Protein AF-A0A257ZLX9-F1 (afdb_monomer_lite)

Radius of gyration: 11.84 Å; chains: 1; bounding box: 29×26×31 Å

Structure (mmCIF, N/CA/C/O backbone):
data_AF-A0A257ZLX9-F1
#
_entry.id   AF-A0A257ZLX9-F1
#
loop_
_atom_site.gr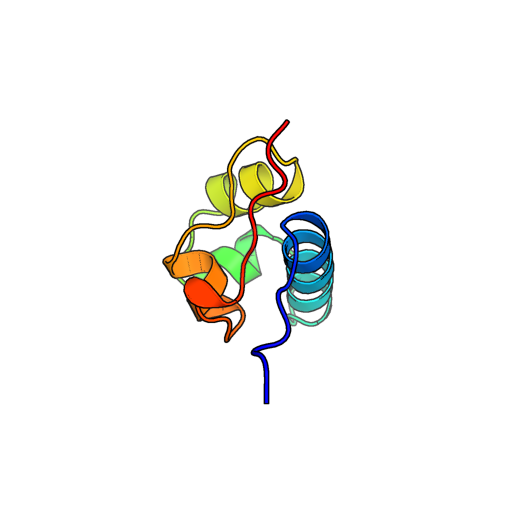oup_PDB
_atom_site.id
_atom_site.type_symbol
_atom_site.label_atom_id
_atom_site.label_alt_id
_atom_site.label_comp_id
_atom_site.label_asym_id
_atom_site.label_entity_id
_atom_site.label_seq_id
_atom_site.pdbx_PDB_ins_code
_atom_site.Cartn_x
_atom_site.Cartn_y
_atom_site.Cartn_z
_atom_site.occupancy
_atom_site.B_iso_or_equiv
_atom_site.auth_seq_id
_atom_site.auth_comp_id
_atom_site.auth_asym_id
_atom_site.auth_atom_id
_atom_site.pdbx_PDB_model_num
ATOM 1 N N . MET A 1 1 ? -3.683 -17.860 -21.932 1.00 36.12 1 MET A N 1
ATOM 2 C CA . MET A 1 1 ? -3.521 -16.405 -21.714 1.00 36.12 1 MET A CA 1
ATOM 3 C C . MET A 1 1 ? -2.442 -16.210 -20.660 1.00 36.12 1 MET A C 1
ATOM 5 O O . MET A 1 1 ? -2.657 -16.611 -19.525 1.00 36.12 1 MET A O 1
ATOM 9 N N . GLY A 1 2 ? -1.256 -15.722 -21.040 1.00 52.34 2 GLY A N 1
ATOM 10 C CA . GLY A 1 2 ? -0.148 -15.519 -20.099 1.00 52.34 2 GLY A CA 1
ATOM 11 C C . GLY A 1 2 ? -0.526 -14.483 -19.042 1.00 52.34 2 GLY A C 1
ATOM 12 O O . GLY A 1 2 ? -1.024 -13.412 -19.387 1.00 52.34 2 GLY A O 1
ATOM 13 N N . ALA A 1 3 ? -0.349 -14.813 -17.761 1.00 61.12 3 ALA A N 1
ATOM 14 C CA . ALA A 1 3 ? -0.611 -13.878 -16.674 1.00 61.12 3 ALA A CA 1
ATOM 15 C C . ALA A 1 3 ? 0.248 -12.622 -16.875 1.00 61.12 3 ALA A C 1
ATOM 17 O O . ALA A 1 3 ? 1.468 -12.714 -17.015 1.00 61.12 3 ALA A O 1
ATOM 18 N N . ARG A 1 4 ? -0.393 -11.449 -16.930 1.00 70.88 4 ARG A N 1
ATOM 19 C CA . ARG A 1 4 ? 0.310 -10.172 -17.067 1.00 70.88 4 ARG A CA 1
ATOM 20 C C . ARG A 1 4 ? 1.160 -9.950 -15.819 1.00 70.88 4 ARG A C 1
ATOM 22 O O . ARG A 1 4 ? 0.638 -9.693 -14.739 1.00 70.88 4 ARG A O 1
ATOM 29 N N . GLN A 1 5 ? 2.461 -10.087 -16.003 1.00 79.50 5 GLN A N 1
ATOM 30 C CA . GLN A 1 5 ? 3.473 -9.840 -14.996 1.00 79.50 5 GLN A CA 1
ATOM 31 C C . GLN A 1 5 ? 3.581 -8.329 -14.715 1.00 79.50 5 GLN A C 1
ATOM 33 O O . GLN A 1 5 ? 3.549 -7.514 -15.636 1.00 79.50 5 GLN A O 1
ATOM 38 N N . ILE A 1 6 ? 3.664 -7.953 -13.442 1.00 86.94 6 ILE A N 1
ATOM 39 C CA . ILE A 1 6 ? 3.814 -6.584 -12.938 1.00 86.94 6 ILE A CA 1
ATOM 40 C C . ILE A 1 6 ? 5.155 -6.458 -12.217 1.00 86.94 6 ILE A C 1
ATOM 42 O O . ILE A 1 6 ? 5.563 -7.347 -11.479 1.00 86.94 6 ILE A O 1
ATOM 46 N N . THR A 1 7 ? 5.869 -5.361 -12.439 1.00 90.62 7 THR A N 1
ATOM 47 C CA . THR A 1 7 ? 7.201 -5.149 -11.857 1.00 90.62 7 THR A CA 1
ATOM 48 C C . THR A 1 7 ? 7.113 -4.530 -10.462 1.00 90.62 7 THR A C 1
ATOM 50 O O . THR A 1 7 ? 6.078 -3.988 -10.064 1.00 90.62 7 THR A O 1
ATOM 53 N N . CYS A 1 8 ? 8.219 -4.539 -9.710 1.00 89.50 8 CYS A N 1
ATOM 54 C CA . CYS A 1 8 ? 8.311 -3.804 -8.442 1.00 89.50 8 CYS A CA 1
ATOM 55 C C . CYS A 1 8 ? 7.970 -2.311 -8.598 1.00 89.50 8 CYS A C 1
ATOM 57 O O . CYS A 1 8 ? 7.294 -1.751 -7.735 1.00 89.50 8 CYS A O 1
ATOM 59 N N . ALA A 1 9 ? 8.390 -1.676 -9.697 1.00 90.38 9 ALA A N 1
ATOM 60 C CA . ALA A 1 9 ? 8.075 -0.275 -9.979 1.00 90.38 9 ALA A CA 1
ATOM 61 C C . ALA A 1 9 ? 6.563 -0.051 -10.163 1.00 90.38 9 ALA A C 1
ATOM 63 O O . ALA A 1 9 ? 6.001 0.903 -9.621 1.00 90.38 9 ALA A O 1
ATOM 64 N N . GLU A 1 10 ? 5.883 -0.971 -10.849 1.00 91.69 10 GLU A N 1
ATOM 65 C CA . GLU A 1 10 ? 4.428 -0.938 -11.013 1.00 91.69 10 GLU A CA 1
ATOM 66 C C . GLU A 1 10 ? 3.704 -1.143 -9.672 1.00 91.69 10 GLU A C 1
ATOM 68 O O . GLU A 1 10 ? 2.75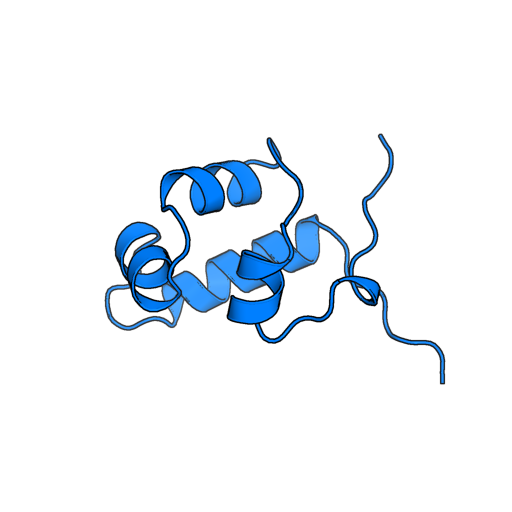0 -0.427 -9.358 1.00 91.69 10 GLU A O 1
ATOM 73 N N . VAL A 1 11 ? 4.190 -2.052 -8.819 1.00 92.81 11 VAL A N 1
ATOM 74 C CA . VAL A 1 11 ? 3.645 -2.221 -7.460 1.00 92.81 11 VAL A CA 1
ATOM 75 C C . VAL A 1 11 ? 3.810 -0.940 -6.639 1.00 92.81 11 VAL A C 1
ATOM 77 O O . VAL A 1 11 ? 2.869 -0.518 -5.969 1.00 92.81 11 VAL A O 1
ATOM 80 N N . GLN A 1 12 ? 4.966 -0.276 -6.714 1.00 94.56 12 GLN A N 1
ATOM 81 C CA . GLN A 1 12 ? 5.191 1.006 -6.039 1.00 94.56 12 GLN A CA 1
ATOM 82 C C . GLN A 1 12 ? 4.254 2.103 -6.553 1.00 94.56 12 GLN A C 1
ATOM 84 O O . GLN A 1 12 ? 3.760 2.905 -5.757 1.00 94.56 12 GLN A O 1
ATOM 89 N N . HIS A 1 13 ? 4.007 2.151 -7.864 1.00 95.19 13 HIS A N 1
ATOM 90 C CA . HIS A 1 13 ? 3.074 3.102 -8.462 1.00 95.19 13 HIS A CA 1
ATOM 91 C C . HIS A 1 13 ? 1.648 2.877 -7.940 1.00 95.19 13 HIS A C 1
ATOM 93 O O . HIS A 1 13 ? 1.027 3.804 -7.414 1.00 95.19 13 HIS A O 1
ATOM 99 N N . ARG A 1 14 ? 1.170 1.628 -7.981 1.00 95.12 14 ARG A N 1
ATOM 100 C CA . ARG A 1 14 ? -0.153 1.244 -7.463 1.00 95.12 14 ARG A CA 1
ATOM 101 C C . ARG A 1 14 ? -0.294 1.506 -5.973 1.00 95.12 14 ARG A C 1
ATOM 103 O O . ARG A 1 14 ? -1.325 2.008 -5.545 1.00 95.12 14 ARG A O 1
ATOM 110 N N . LEU A 1 15 ? 0.749 1.233 -5.196 1.00 95.62 15 LEU A N 1
ATOM 111 C CA . LEU A 1 15 ? 0.779 1.519 -3.766 1.00 95.62 15 LEU A CA 1
ATOM 112 C C . LEU A 1 15 ? 0.623 3.018 -3.491 1.00 95.62 15 LEU A C 1
ATOM 114 O O . LEU A 1 15 ? -0.209 3.409 -2.677 1.00 95.62 15 LEU A O 1
ATOM 118 N N . LYS A 1 16 ? 1.366 3.875 -4.204 1.00 96.25 16 LYS A N 1
ATOM 119 C CA . LYS A 1 16 ? 1.231 5.338 -4.086 1.00 96.25 16 LYS A CA 1
ATOM 120 C C . LYS A 1 16 ? -0.173 5.812 -4.472 1.00 96.25 16 LYS A C 1
ATOM 122 O O . LYS A 1 16 ? -0.703 6.699 -3.809 1.00 96.25 16 LYS A O 1
ATOM 127 N N . ALA A 1 17 ? -0.770 5.233 -5.514 1.00 96.44 17 ALA A N 1
ATOM 128 C CA . ALA A 1 17 ? -2.134 5.552 -5.927 1.00 96.44 17 ALA A CA 1
ATOM 129 C C . ALA A 1 17 ? -3.168 5.119 -4.873 1.00 96.44 17 ALA A C 1
ATOM 131 O O . ALA A 1 17 ? -4.010 5.925 -4.489 1.00 96.44 17 ALA A O 1
ATOM 132 N N . ALA A 1 18 ? -3.053 3.898 -4.342 1.00 95.69 18 ALA A N 1
ATOM 133 C CA . ALA A 1 18 ? -3.912 3.380 -3.278 1.00 95.69 18 ALA A CA 1
ATOM 134 C C . ALA A 1 18 ? -3.847 4.246 -2.012 1.00 95.69 18 ALA A C 1
ATOM 136 O O . ALA A 1 18 ? -4.883 4.589 -1.452 1.00 95.69 18 ALA A O 1
ATOM 137 N N . ILE A 1 19 ? -2.648 4.676 -1.607 1.00 96.62 19 ILE A N 1
ATOM 138 C CA . ILE A 1 19 ? -2.469 5.590 -0.470 1.00 96.62 19 ILE A CA 1
ATOM 139 C C . ILE A 1 19 ? -3.166 6.932 -0.715 1.00 96.62 19 ILE A C 1
ATOM 141 O O . ILE A 1 19 ? -3.810 7.442 0.193 1.00 96.62 19 ILE A O 1
ATOM 145 N N . ARG A 1 20 ? -3.051 7.504 -1.922 1.00 95.69 20 ARG A N 1
ATOM 146 C CA . ARG A 1 20 ? -3.701 8.781 -2.274 1.00 95.69 20 ARG A CA 1
ATOM 147 C C . ARG A 1 20 ? -5.224 8.672 -2.335 1.00 95.69 20 ARG A C 1
ATOM 149 O O . ARG A 1 20 ? -5.900 9.631 -1.997 1.00 95.69 20 ARG A O 1
ATOM 156 N N . ALA A 1 21 ? -5.740 7.534 -2.796 1.00 94.69 21 ALA A N 1
ATOM 157 C CA . ALA A 1 21 ? -7.174 7.264 -2.880 1.00 94.69 21 ALA A CA 1
ATOM 158 C C . ALA A 1 21 ? -7.792 6.898 -1.520 1.00 94.69 21 ALA A C 1
ATOM 160 O O . ALA A 1 21 ? -9.004 6.989 -1.343 1.00 94.69 21 ALA A O 1
ATOM 161 N N . TYR A 1 22 ? -6.971 6.473 -0.558 1.00 93.69 22 TYR A N 1
ATOM 162 C CA . TYR A 1 22 ? -7.406 6.221 0.808 1.00 93.69 22 TYR A CA 1
ATOM 163 C C . TYR A 1 22 ? -7.779 7.543 1.482 1.00 93.69 22 TYR A C 1
ATOM 165 O O . TYR A 1 22 ? -7.025 8.501 1.371 1.00 93.69 22 TYR A O 1
ATOM 173 N N . GLY A 1 23 ? -8.910 7.609 2.192 1.00 90.06 23 GLY A N 1
ATOM 174 C CA . GLY A 1 23 ? -9.482 8.876 2.683 1.00 90.06 23 GLY A CA 1
ATOM 175 C C . GLY A 1 23 ? -8.482 9.816 3.383 1.00 90.06 23 GLY A C 1
ATOM 176 O O . GLY A 1 23 ? -8.364 10.968 2.978 1.00 90.06 23 GLY A O 1
ATOM 177 N N . PRO A 1 24 ? -7.702 9.337 4.376 1.00 92.19 24 PRO A N 1
ATOM 178 C CA . PRO A 1 24 ? -6.648 10.129 5.018 1.00 92.19 24 PRO A CA 1
ATOM 179 C C . PRO A 1 24 ? -5.455 10.501 4.121 1.00 92.19 24 PRO A C 1
ATOM 181 O O . PRO A 1 24 ? -4.661 11.355 4.500 1.00 92.19 24 PRO A O 1
ATOM 184 N N . GLY A 1 25 ? -5.253 9.826 2.989 1.00 91.56 25 GLY A N 1
ATOM 185 C CA . GLY A 1 25 ? -4.199 10.136 2.018 1.00 91.56 25 GLY A CA 1
ATOM 186 C C . GLY A 1 25 ? -2.769 9.810 2.465 1.00 91.56 25 GLY A C 1
ATOM 187 O O . GLY A 1 25 ? -1.812 10.191 1.788 1.00 91.56 25 GLY A O 1
ATOM 188 N N . THR A 1 26 ? -2.581 9.142 3.611 1.00 96.25 26 THR A N 1
ATOM 189 C CA . THR A 1 26 ? -1.256 8.913 4.213 1.00 96.25 26 THR A CA 1
ATOM 190 C C . THR A 1 26 ? -0.836 7.447 4.216 1.00 96.25 26 THR A C 1
ATOM 192 O O . THR A 1 26 ? -1.650 6.533 4.353 1.00 96.25 26 THR A O 1
ATOM 195 N N . GLN A 1 27 ? 0.481 7.221 4.126 1.00 96.50 27 GLN A N 1
ATOM 196 C CA . GLN A 1 27 ? 1.075 5.881 4.205 1.00 96.50 27 GLN A CA 1
ATOM 197 C C . GLN A 1 27 ? 0.706 5.178 5.512 1.00 96.50 27 GLN A C 1
ATOM 199 O O . GLN A 1 27 ? 0.371 4.001 5.490 1.00 96.50 27 GLN A O 1
ATOM 204 N N . ALA A 1 28 ? 0.768 5.894 6.640 1.00 96.50 28 ALA A N 1
ATOM 205 C CA . ALA A 1 28 ? 0.504 5.325 7.956 1.00 96.50 28 ALA A CA 1
ATOM 206 C C . ALA A 1 28 ? -0.949 4.862 8.094 1.00 96.50 28 ALA A C 1
ATOM 208 O O . ALA A 1 28 ? -1.181 3.735 8.524 1.00 96.50 28 ALA A O 1
ATOM 209 N N . ALA A 1 29 ? -1.907 5.690 7.667 1.00 96.50 29 ALA A N 1
ATOM 210 C CA . ALA A 1 29 ? -3.320 5.350 7.758 1.00 96.50 29 ALA A CA 1
ATOM 211 C C . ALA A 1 29 ? -3.688 4.176 6.838 1.00 96.50 29 ALA A C 1
ATOM 213 O O . ALA A 1 29 ? -4.386 3.262 7.271 1.00 96.50 29 ALA A O 1
ATOM 214 N N . TRP A 1 30 ? -3.176 4.161 5.600 1.00 97.50 30 TRP A N 1
ATOM 215 C CA . TRP A 1 30 ? -3.370 3.025 4.693 1.00 97.50 30 TRP A CA 1
ATOM 216 C C . TRP A 1 30 ? -2.749 1.748 5.275 1.00 97.50 30 TRP A C 1
ATOM 218 O O . TRP A 1 30 ? -3.394 0.708 5.345 1.00 97.50 30 TRP A O 1
ATOM 228 N N . ALA A 1 31 ? -1.510 1.826 5.765 1.00 96.69 31 ALA A N 1
ATOM 229 C CA . ALA A 1 31 ? -0.809 0.672 6.314 1.00 96.69 31 ALA A CA 1
ATOM 230 C C . ALA A 1 31 ? -1.558 0.067 7.515 1.00 96.69 31 ALA A C 1
ATOM 232 O O . ALA A 1 31 ? -1.801 -1.138 7.534 1.00 96.69 31 ALA A O 1
ATOM 233 N N . GLN A 1 32 ? -2.000 0.901 8.464 1.00 96.06 32 GLN A N 1
ATOM 234 C CA . GLN A 1 32 ? -2.778 0.459 9.626 1.00 96.06 32 GLN A CA 1
ATOM 235 C C . GLN A 1 32 ? -4.091 -0.221 9.227 1.00 96.06 32 GLN A C 1
ATOM 237 O O . GLN A 1 32 ? -4.394 -1.295 9.742 1.00 96.06 32 GLN A O 1
ATOM 242 N N . ALA A 1 33 ?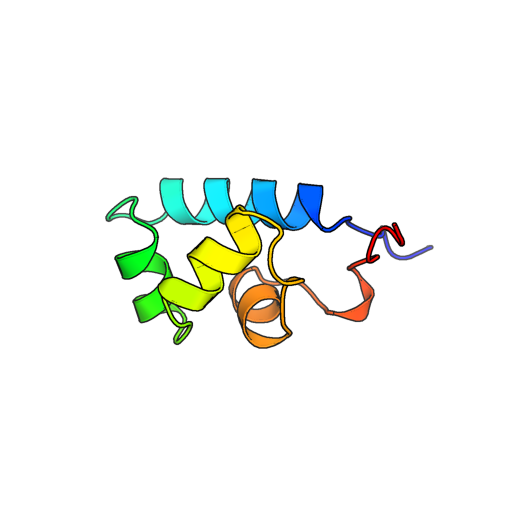 -4.830 0.353 8.275 1.00 96.50 33 ALA A N 1
ATOM 243 C CA . ALA A 1 33 ? -6.095 -0.207 7.800 1.00 96.50 33 ALA A CA 1
ATOM 244 C C . ALA A 1 33 ? -5.946 -1.587 7.141 1.00 96.50 33 ALA A C 1
ATOM 246 O O . ALA A 1 33 ? -6.868 -2.397 7.174 1.00 96.50 33 ALA A O 1
ATOM 247 N N . HIS A 1 34 ? -4.772 -1.864 6.573 1.00 95.62 34 HIS A N 1
ATOM 248 C CA . HIS A 1 34 ? -4.456 -3.125 5.906 1.00 95.62 34 HIS A CA 1
ATOM 249 C C . HIS A 1 34 ? -3.567 -4.062 6.747 1.00 95.62 34 HIS A C 1
ATOM 251 O O . HIS A 1 34 ? -3.097 -5.083 6.242 1.00 95.62 34 HIS A O 1
ATOM 257 N N . GLY A 1 35 ? -3.314 -3.735 8.021 1.00 95.25 35 GLY A N 1
ATOM 258 C CA . GLY A 1 35 ? -2.486 -4.550 8.919 1.00 95.25 35 GLY A CA 1
ATOM 259 C C . GLY A 1 35 ? -1.006 -4.621 8.521 1.00 95.25 35 GLY A C 1
ATOM 260 O O . GLY A 1 35 ? -0.298 -5.545 8.923 1.00 95.25 35 GLY A O 1
ATOM 261 N N . VAL A 1 36 ? -0.529 -3.666 7.723 1.00 95.81 36 VAL A N 1
ATOM 262 C CA . VAL A 1 36 ? 0.855 -3.568 7.254 1.00 95.81 36 VAL A CA 1
ATOM 263 C C . VAL A 1 36 ? 1.606 -2.533 8.095 1.00 95.81 36 VAL A C 1
ATOM 265 O O . VAL A 1 36 ? 1.067 -1.494 8.464 1.00 95.81 36 VAL A O 1
ATOM 268 N N . SER A 1 37 ? 2.889 -2.768 8.385 1.00 96.38 37 SER A N 1
ATOM 269 C CA . SER A 1 37 ? 3.714 -1.754 9.056 1.00 96.38 37 SER A CA 1
ATOM 270 C C . SER A 1 37 ? 3.940 -0.527 8.151 1.00 96.38 37 SER A C 1
ATOM 272 O O . SER A 1 37 ? 4.403 -0.695 7.015 1.00 96.38 37 SER A O 1
ATOM 274 N N . PRO A 1 38 ? 3.739 0.714 8.644 1.00 96.38 38 PRO A N 1
ATOM 275 C CA . PRO A 1 38 ? 4.079 1.932 7.901 1.00 96.38 38 PRO A CA 1
ATOM 276 C C . PRO A 1 38 ? 5.548 1.968 7.453 1.00 96.38 38 PRO A C 1
ATOM 278 O O . PRO A 1 38 ? 5.869 2.436 6.360 1.00 96.38 38 PRO A O 1
ATOM 281 N N . GLN A 1 39 ? 6.455 1.418 8.270 1.00 96.50 39 GLN A N 1
ATOM 282 C CA . GLN A 1 39 ? 7.878 1.344 7.942 1.00 96.50 39 GLN A CA 1
ATOM 283 C C . GLN A 1 39 ? 8.135 0.380 6.777 1.00 96.50 39 GLN A C 1
ATOM 285 O O . GLN A 1 39 ? 8.976 0.655 5.917 1.00 96.50 39 GLN A O 1
ATOM 290 N N . PHE A 1 40 ? 7.391 -0.728 6.715 1.00 95.31 40 PHE A N 1
ATOM 291 C CA . PHE A 1 40 ? 7.463 -1.661 5.595 1.00 95.31 40 PHE A CA 1
ATOM 292 C C . PHE A 1 40 ? 6.950 -1.026 4.299 1.00 95.31 40 PHE A C 1
ATOM 294 O O . PHE A 1 40 ? 7.649 -1.089 3.289 1.00 95.31 40 PHE A O 1
ATOM 301 N N . VAL A 1 41 ? 5.809 -0.331 4.346 1.00 96.12 41 VAL A N 1
ATOM 302 C CA . VAL A 1 41 ? 5.272 0.440 3.208 1.00 96.12 41 VAL A CA 1
ATOM 303 C C . VAL A 1 41 ? 6.308 1.440 2.684 1.00 96.12 41 VAL A C 1
ATOM 305 O O . VAL A 1 41 ? 6.619 1.437 1.493 1.00 96.12 41 VAL A O 1
ATOM 308 N N . ASN A 1 42 ? 6.922 2.230 3.568 1.00 96.75 42 ASN A N 1
ATOM 309 C CA . ASN A 1 42 ? 7.973 3.175 3.188 1.00 96.75 42 ASN A CA 1
ATOM 310 C C . ASN A 1 42 ? 9.207 2.480 2.575 1.00 96.75 42 ASN A C 1
ATOM 312 O O . ASN A 1 42 ? 9.758 2.963 1.586 1.00 96.75 42 ASN A O 1
ATOM 316 N N . ASN A 1 43 ? 9.636 1.335 3.116 1.00 95.44 43 ASN A N 1
ATOM 317 C CA . ASN A 1 43 ? 10.753 0.567 2.555 1.00 95.44 43 ASN A CA 1
ATOM 318 C C . ASN A 1 43 ? 10.455 0.050 1.140 1.00 95.44 43 ASN A C 1
ATOM 320 O O . ASN A 1 43 ? 11.341 0.107 0.286 1.00 95.44 43 ASN A O 1
ATOM 324 N N . VAL A 1 44 ? 9.224 -0.401 0.883 1.00 94.69 44 VAL A N 1
ATOM 325 C CA . VAL A 1 44 ? 8.780 -0.847 -0.448 1.00 94.69 44 VAL A CA 1
ATOM 326 C C . VAL A 1 44 ? 8.703 0.327 -1.423 1.00 94.69 44 VAL A C 1
ATOM 328 O O . VAL A 1 44 ? 9.237 0.232 -2.526 1.00 94.69 44 VAL A O 1
ATOM 331 N N . ILE A 1 45 ? 8.139 1.467 -1.005 1.00 94.56 45 ILE A N 1
ATOM 332 C CA . ILE A 1 45 ? 8.092 2.703 -1.810 1.00 94.56 45 ILE A CA 1
ATOM 333 C C . ILE A 1 45 ? 9.496 3.186 -2.196 1.00 94.56 45 ILE A C 1
ATOM 335 O O . ILE A 1 45 ? 9.686 3.673 -3.309 1.00 94.56 45 ILE A O 1
ATOM 339 N N . LYS A 1 46 ? 10.474 3.054 -1.290 1.00 94.25 46 LYS A N 1
ATOM 340 C CA . LYS A 1 46 ? 11.880 3.418 -1.531 1.00 94.25 46 LYS A CA 1
ATOM 341 C C . LYS A 1 46 ? 12.677 2.346 -2.284 1.00 94.25 46 LYS A C 1
ATOM 343 O O . LYS A 1 46 ? 13.866 2.547 -2.505 1.00 94.25 46 LYS A O 1
ATOM 348 N N . GLY A 1 47 ? 12.073 1.203 -2.616 1.00 91.56 47 GLY A N 1
ATOM 349 C CA . GLY A 1 47 ? 12.758 0.084 -3.272 1.00 91.5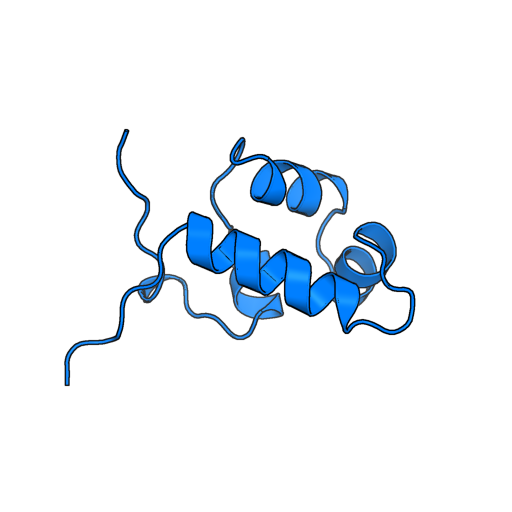6 47 GLY A CA 1
ATOM 350 C C . GLY A 1 47 ? 13.810 -0.618 -2.407 1.00 91.56 47 GLY A C 1
ATOM 351 O O . GLY A 1 47 ? 14.593 -1.405 -2.920 1.00 91.56 47 GLY A O 1
ATOM 352 N N . ARG A 1 48 ? 13.837 -0.361 -1.093 1.00 92.06 48 ARG A N 1
ATOM 353 C CA . ARG A 1 48 ? 14.780 -0.996 -0.150 1.00 92.06 48 ARG A CA 1
ATOM 354 C C . ARG A 1 48 ? 14.402 -2.438 0.172 1.00 92.06 48 ARG A C 1
ATOM 356 O O . ARG A 1 48 ? 15.229 -3.204 0.652 1.00 92.06 48 ARG A O 1
ATOM 363 N N 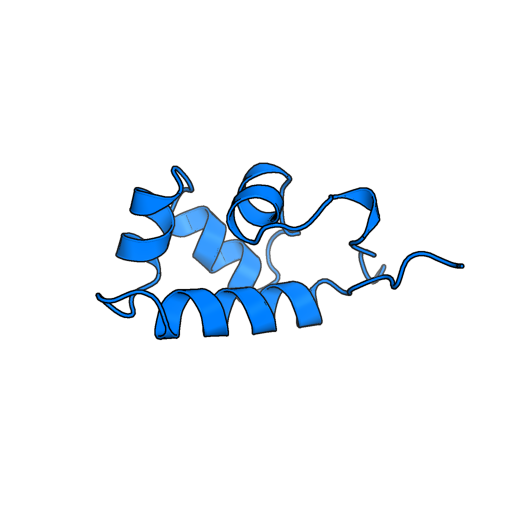. ARG A 1 49 ? 13.127 -2.780 -0.015 1.00 89.12 49 ARG A N 1
ATOM 364 C CA . ARG A 1 49 ? 12.590 -4.136 0.103 1.00 89.12 49 ARG A CA 1
ATOM 365 C C . ARG A 1 49 ? 11.621 -4.392 -1.042 1.00 89.12 49 ARG A C 1
ATOM 367 O O . ARG A 1 49 ? 10.907 -3.481 -1.457 1.00 89.12 49 ARG A O 1
ATOM 374 N N . GLY A 1 50 ? 11.580 -5.636 -1.507 1.00 89.19 50 GLY A N 1
ATOM 375 C CA . GLY A 1 50 ? 10.544 -6.093 -2.426 1.00 89.19 50 GLY A CA 1
ATOM 376 C C . GLY A 1 50 ? 9.159 -6.093 -1.761 1.00 89.19 50 GLY A C 1
ATOM 377 O O . GLY A 1 50 ? 9.061 -6.167 -0.529 1.00 89.19 50 GLY A O 1
ATOM 378 N N . PRO A 1 51 ? 8.078 -5.999 -2.552 1.00 89.12 51 PRO A N 1
ATOM 379 C CA . PRO A 1 51 ? 6.723 -6.061 -2.030 1.00 89.12 51 PRO A CA 1
ATOM 380 C C . PRO A 1 51 ? 6.423 -7.472 -1.512 1.00 89.12 51 PRO A C 1
ATOM 382 O O . PRO A 1 51 ? 6.445 -8.451 -2.251 1.00 89.12 51 PRO A O 1
ATOM 385 N N . GLY A 1 52 ? 6.167 -7.570 -0.210 1.00 89.94 52 GLY A N 1
ATOM 386 C CA . GLY A 1 52 ? 5.871 -8.838 0.454 1.00 89.94 52 GLY A CA 1
ATOM 387 C C . GLY A 1 52 ? 4.422 -9.294 0.242 1.00 89.94 52 GLY A C 1
ATOM 388 O O . GLY A 1 52 ? 3.570 -8.475 -0.116 1.00 89.94 52 GLY A O 1
ATOM 389 N N . PRO A 1 53 ? 4.104 -10.569 0.537 1.00 90.69 53 PRO A N 1
ATOM 390 C CA . PRO A 1 53 ? 2.779 -11.150 0.305 1.00 90.69 53 PRO A CA 1
ATOM 391 C C . PRO A 1 53 ? 1.635 -10.360 0.944 1.00 90.69 53 PRO A C 1
ATOM 393 O O . PRO A 1 53 ? 0.599 -10.171 0.318 1.00 90.69 53 PRO A O 1
ATOM 396 N N . GLN A 1 54 ? 1.838 -9.843 2.159 1.00 91.31 54 GLN A N 1
ATOM 397 C CA . GLN A 1 54 ? 0.825 -9.071 2.880 1.00 91.31 54 GLN A CA 1
ATOM 398 C C . GLN A 1 54 ? 0.488 -7.748 2.175 1.00 91.31 54 GLN A C 1
ATOM 400 O O . GLN A 1 54 ? -0.677 -7.388 2.043 1.00 91.31 54 GLN A O 1
ATOM 405 N N . LEU A 1 55 ? 1.505 -7.042 1.672 1.00 94.38 55 LEU A N 1
ATOM 406 C CA . LEU A 1 55 ? 1.314 -5.791 0.937 1.00 94.38 55 LEU A CA 1
ATOM 407 C C . LEU A 1 55 ? 0.690 -6.043 -0.436 1.00 94.38 55 LEU A C 1
ATOM 409 O O . LEU A 1 55 ? -0.159 -5.272 -0.872 1.00 94.38 55 LEU A O 1
ATOM 413 N N . LEU A 1 56 ? 1.078 -7.129 -1.107 1.00 93.69 56 LEU A N 1
ATOM 414 C CA . LEU A 1 56 ? 0.457 -7.527 -2.369 1.00 93.69 56 LEU A CA 1
ATOM 415 C C . LEU A 1 56 ? -1.018 -7.880 -2.171 1.00 93.69 56 LEU A C 1
ATOM 417 O O . LEU A 1 56 ? -1.853 -7.363 -2.906 1.00 93.69 56 LEU A O 1
ATOM 421 N N . ALA A 1 57 ? -1.351 -8.653 -1.137 1.00 92.38 57 ALA A N 1
ATOM 422 C CA . ALA A 1 57 ? -2.734 -8.971 -0.793 1.00 92.38 57 ALA A CA 1
ATOM 423 C C . ALA A 1 57 ? -3.555 -7.709 -0.479 1.00 92.38 57 ALA A C 1
ATOM 425 O O . ALA A 1 57 ? -4.671 -7.574 -0.975 1.00 92.38 57 ALA A O 1
ATOM 426 N N . ALA A 1 58 ? -2.983 -6.750 0.258 1.00 94.00 58 ALA A N 1
ATOM 427 C CA . ALA A 1 58 ? -3.616 -5.458 0.535 1.00 94.00 58 ALA A CA 1
ATOM 428 C C . ALA A 1 58 ? -3.894 -4.625 -0.733 1.00 94.00 58 ALA A C 1
ATOM 430 O O . ALA A 1 58 ? -4.824 -3.825 -0.753 1.00 94.00 58 ALA A O 1
ATOM 431 N N . LEU A 1 59 ? -3.119 -4.835 -1.802 1.00 92.00 59 LEU A N 1
ATOM 432 C CA . LEU A 1 59 ? -3.334 -4.233 -3.123 1.00 92.00 59 LEU A CA 1
ATOM 433 C C . LEU A 1 59 ? -4.204 -5.101 -4.054 1.00 92.00 59 LEU A C 1
ATOM 435 O O . LEU A 1 59 ? -4.356 -4.764 -5.229 1.00 92.00 59 LEU A O 1
ATOM 439 N N . GLY A 1 60 ? -4.739 -6.229 -3.574 1.00 91.56 60 GLY A N 1
ATOM 440 C CA . GLY A 1 60 ? -5.492 -7.184 -4.395 1.00 91.56 60 GLY A CA 1
ATOM 441 C C . GLY A 1 60 ? -4.631 -7.935 -5.420 1.00 91.56 60 GLY A C 1
ATOM 442 O O . GLY A 1 60 ? -5.143 -8.445 -6.416 1.00 91.56 60 GLY A O 1
ATOM 443 N N . LEU A 1 61 ? -3.315 -7.990 -5.208 1.00 89.62 61 LEU A N 1
ATOM 444 C CA . LEU A 1 61 ? -2.338 -8.612 -6.098 1.00 89.62 61 LEU A CA 1
ATOM 445 C C . LEU A 1 61 ? -1.930 -9.998 -5.593 1.00 89.62 61 LEU A C 1
ATOM 447 O O . LEU A 1 61 ? -1.791 -10.238 -4.394 1.00 89.62 61 LEU A O 1
ATOM 451 N N . LYS A 1 62 ? -1.665 -10.909 -6.534 1.00 85.62 62 LYS A N 1
ATOM 452 C CA . LYS A 1 62 ? -1.100 -12.232 -6.239 1.00 85.62 62 LYS A CA 1
ATOM 453 C C . LYS A 1 62 ? 0.431 -12.197 -6.366 1.00 85.62 62 LYS A C 1
ATOM 455 O O . LYS A 1 62 ? 0.920 -11.600 -7.323 1.00 85.62 62 LYS A O 1
ATOM 460 N N . PRO A 1 63 ? 1.194 -12.886 -5.495 1.00 77.38 63 PRO A N 1
ATOM 461 C CA . PRO A 1 63 ? 2.661 -12.926 -5.563 1.00 77.38 63 PRO A CA 1
ATOM 462 C C . PRO A 1 63 ? 3.215 -13.374 -6.919 1.00 77.38 63 PRO A C 1
ATOM 464 O O . PRO A 1 63 ? 4.149 -12.768 -7.424 1.00 77.38 63 PRO A O 1
ATOM 467 N N . ALA A 1 64 ? 2.580 -14.365 -7.555 1.00 72.25 64 ALA A N 1
ATOM 468 C CA . ALA A 1 64 ? 2.976 -14.876 -8.872 1.00 72.25 64 ALA A CA 1
ATOM 469 C C . ALA A 1 64 ? 2.794 -13.866 -10.022 1.00 72.25 64 ALA A C 1
ATOM 471 O O . ALA A 1 64 ? 3.266 -14.104 -11.129 1.00 72.25 64 ALA A O 1
ATOM 472 N N . ALA A 1 65 ? 2.095 -12.753 -9.781 1.00 65.94 65 ALA A N 1
ATOM 473 C CA . ALA A 1 65 ? 2.003 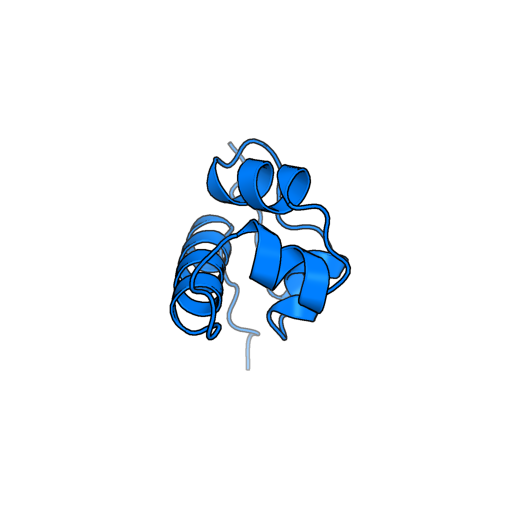-11.673 -10.748 1.00 65.94 65 ALA A CA 1
ATOM 474 C C . ALA A 1 65 ? 3.225 -10.747 -10.690 1.00 65.94 65 ALA A C 1
ATOM 476 O O . ALA A 1 65 ? 3.429 -10.004 -11.639 1.00 65.94 65 ALA A O 1
ATOM 477 N N . VAL A 1 66 ? 4.029 -10.762 -9.618 1.00 70.50 66 VAL A N 1
ATOM 478 C CA . VAL A 1 66 ? 5.131 -9.811 -9.437 1.00 70.50 66 VAL A CA 1
ATOM 479 C C . VAL A 1 66 ? 6.456 -10.401 -9.899 1.00 70.50 66 VAL A C 1
ATOM 481 O O . VAL A 1 66 ? 6.918 -11.396 -9.349 1.00 70.50 66 VAL A O 1
ATOM 484 N N . VAL A 1 67 ? 7.104 -9.742 -10.858 1.00 67.06 67 VAL A N 1
ATOM 485 C CA . VAL A 1 67 ? 8.494 -10.030 -11.236 1.00 67.06 67 VAL A CA 1
ATOM 486 C C . VAL A 1 67 ? 9.405 -9.081 -10.483 1.00 67.06 67 VAL A C 1
ATOM 488 O O . VAL A 1 67 ? 9.287 -7.856 -10.599 1.00 67.06 67 VAL A O 1
ATOM 491 N N . ALA A 1 68 ? 10.323 -9.648 -9.708 1.00 60.06 68 ALA A N 1
ATOM 492 C CA . ALA A 1 68 ? 11.465 -8.897 -9.228 1.00 60.06 68 ALA A CA 1
ATOM 493 C C . ALA A 1 68 ? 12.375 -8.627 -10.434 1.00 60.06 68 ALA A C 1
ATOM 495 O O . ALA A 1 68 ? 12.889 -9.566 -11.037 1.00 60.06 68 ALA A O 1
ATOM 496 N N . GLU A 1 69 ? 12.559 -7.359 -10.807 1.00 53.03 69 GLU A N 1
ATOM 497 C CA . GLU A 1 69 ? 13.694 -6.998 -11.657 1.00 53.03 69 GLU A CA 1
ATOM 498 C C . GLU A 1 69 ? 14.964 -7.352 -10.882 1.00 53.03 69 GLU A C 1
ATOM 500 O O . GLU A 1 69 ? 15.250 -6.766 -9.835 1.00 53.03 69 GLU A O 1
ATOM 505 N N . VAL A 1 70 ? 15.671 -8.371 -11.369 1.00 41.81 70 VAL A N 1
ATOM 506 C CA . VAL A 1 70 ? 17.001 -8.743 -10.895 1.00 41.81 70 VAL A CA 1
ATOM 507 C C . VAL A 1 70 ? 17.934 -7.599 -11.284 1.00 41.81 70 VAL A C 1
ATOM 509 O O . VAL A 1 70 ? 18.089 -7.306 -12.469 1.00 41.81 70 VAL A O 1
ATOM 512 N N . ARG A 1 71 ? 18.505 -6.927 -10.285 1.00 39.69 71 ARG A N 1
ATOM 513 C CA . ARG A 1 71 ? 19.707 -6.108 -10.443 1.00 39.69 71 ARG A CA 1
ATOM 514 C C . ARG A 1 71 ? 20.886 -6.869 -9.877 1.00 39.69 71 ARG A C 1
ATOM 516 O O . ARG A 1 71 ? 20.700 -7.463 -8.791 1.00 39.69 71 ARG A O 1
#

Sequence (71 aa):
MGARQITCAEVQHRLKAAIRAYGPGTQAAWAQAHGVSPQFVNNVIKGRRGPGPQLLAALGLKPAAVVAEVR

Secondary structure (DSSP, 8-state):
-----EEHHHHHHHHHHHHHHSTT--HHHHHHHTT--HHHHHHHHTTSSPPPHHHHHHTT--GGGEE----

Foldseek 3Di:
DDQQADELVRLLVLLQVQLCPPPVSDLCVLCVVLVHHSVVNVCSNVVVDGQDQSSCVSSVHDPVNYDYPDD

pLDDT: mean 87.11, std 14.69, range [36.12, 97.5]